Protein AF-A0A2I2ZE62-F1 (afdb_monomer_lite)

Radius of gyration: 25.94 Å; chains: 1; bounding box: 71×38×70 Å

Organism: Gorilla gorilla gorilla (NCBI:txid9595)

InterPro domains:
  IPR007051 CHORD domain [PF04968] (8-63)
  IPR007051 CHORD domain [PS51401] (4-63)
  IPR039790 Cysteine and histidine-rich domain-containing protein 1 [PTHR46983] (5-116)

pLDDT: mean 72.53, std 16.69, range [37.69, 96.06]

Foldseek 3Di:
DAAFQAAPFRDDDDPVPFDQQPTFHQPFDWDADPCWIEGPRDDDTDNDPVVRSVPGGDHGGGGDRDHPDDDDPPPDPPDDDDDDDDDDDPPPPPPDDDPDDDDDPDPDPPDPVVVVVVVVVVVVVVVVVVVVVVVVVVVVVVVVD

Sequence (145 aa):
GLAGYSWGCGQRFDHETNSDDACTYHPGVPVFHDALKGWSCYKRRTTDFSDFLSIVRCTKGRHNSEKPPERVKPEVKTTEKKEISELKPKFQEHIIQAPKPVEAIKRINLDPYLISYIKINSKCIKELNVRAKIIKLLEENRKIS

Secondary structure (DSSP, 8-state):
-EEP-STTT--EE-GGG--TTSEEE--S-EEEETTEEEETT-S-EES-HHHHHHPPP-EEEPPP-SPPPP-PPP----------------------PPPP--S--------HHHHHHHHHHHHHHHHHHHHHHHHHHHHHHHT--

Structure (mmCIF, N/CA/C/O backbone):
data_AF-A0A2I2ZE62-F1
#
_entry.id   AF-A0A2I2ZE62-F1
#
loop_
_atom_site.group_PDB
_atom_site.id
_atom_site.type_symbol
_atom_site.label_atom_id
_atom_site.label_alt_id
_atom_site.label_comp_id
_atom_site.label_asym_id
_atom_site.label_entity_id
_atom_site.label_seq_id
_atom_site.pdbx_PDB_ins_code
_atom_site.Cartn_x
_atom_site.Cartn_y
_atom_site.Cartn_z
_atom_site.occupancy
_atom_site.B_iso_or_equiv
_atom_site.auth_seq_id
_atom_site.auth_comp_id
_atom_site.auth_asym_id
_atom_site.auth_atom_id
_atom_site.pdbx_PDB_model_num
ATOM 1 N N . GLY A 1 1 ? 21.885 0.175 -11.591 1.00 57.06 1 GLY A N 1
ATOM 2 C CA . GLY A 1 1 ? 20.736 0.056 -10.678 1.00 57.06 1 GLY A CA 1
ATOM 3 C C . GLY A 1 1 ? 20.343 1.381 -10.046 1.00 57.06 1 GLY A C 1
ATOM 4 O O . GLY A 1 1 ? 21.004 1.830 -9.114 1.00 57.06 1 GLY A O 1
ATOM 5 N N . LEU A 1 2 ? 19.261 1.987 -10.536 1.00 58.88 2 LEU A N 1
ATOM 6 C CA . LEU A 1 2 ? 18.563 3.138 -9.948 1.00 58.88 2 LEU A CA 1
ATOM 7 C C . LEU A 1 2 ? 17.607 2.662 -8.849 1.00 58.88 2 LEU A C 1
ATOM 9 O O . LEU A 1 2 ? 17.071 1.563 -8.942 1.00 58.88 2 LEU A O 1
ATOM 13 N N . ALA A 1 3 ? 17.380 3.464 -7.807 1.00 65.19 3 ALA A N 1
ATOM 14 C CA . ALA A 1 3 ? 16.390 3.141 -6.779 1.00 65.19 3 ALA A CA 1
ATOM 15 C C . ALA A 1 3 ? 14.973 3.492 -7.265 1.00 65.19 3 ALA A C 1
ATOM 17 O O . ALA A 1 3 ? 14.743 4.608 -7.725 1.00 65.19 3 ALA A O 1
ATOM 18 N N . GLY A 1 4 ? 14.027 2.556 -7.156 1.00 71.38 4 GLY A N 1
ATOM 19 C CA . GLY A 1 4 ? 12.617 2.798 -7.459 1.00 71.38 4 GLY A CA 1
ATOM 20 C C . GLY A 1 4 ? 11.895 3.522 -6.322 1.00 71.38 4 GLY A C 1
ATOM 21 O O . GLY A 1 4 ? 11.883 3.038 -5.190 1.00 71.38 4 GLY A O 1
ATOM 22 N N . TYR A 1 5 ? 11.241 4.643 -6.625 1.00 66.25 5 TYR A N 1
ATOM 23 C CA . TYR A 1 5 ? 10.515 5.463 -5.642 1.00 66.25 5 TYR A CA 1
ATOM 24 C C . TYR A 1 5 ? 8.999 5.220 -5.612 1.00 66.25 5 TYR A C 1
ATOM 26 O O . TYR A 1 5 ? 8.263 5.899 -4.892 1.00 66.25 5 TYR A O 1
ATOM 34 N N . SER A 1 6 ? 8.509 4.245 -6.377 1.00 77.19 6 SER A N 1
ATOM 35 C CA . SER A 1 6 ? 7.114 3.819 -6.317 1.00 77.19 6 SER A CA 1
ATOM 36 C C . SER A 1 6 ? 6.799 3.190 -4.951 1.00 77.19 6 SER A C 1
ATOM 38 O O . SER A 1 6 ? 7.542 2.342 -4.444 1.00 77.19 6 SER A O 1
ATOM 40 N N . TRP A 1 7 ? 5.697 3.624 -4.324 1.00 76.06 7 TRP A N 1
ATOM 41 C CA . TRP A 1 7 ? 5.349 3.215 -2.960 1.00 76.06 7 TRP A CA 1
ATOM 42 C C . TRP A 1 7 ? 5.254 1.694 -2.834 1.00 76.06 7 TRP A C 1
ATOM 44 O O . TRP A 1 7 ? 4.465 1.027 -3.506 1.00 76.06 7 TRP A O 1
ATOM 54 N N . GLY A 1 8 ? 6.088 1.156 -1.945 1.00 71.25 8 GLY A N 1
ATOM 55 C CA . GLY A 1 8 ? 6.190 -0.268 -1.665 1.00 71.25 8 GLY A CA 1
ATOM 56 C C . GLY A 1 8 ? 7.172 -1.035 -2.553 1.00 71.25 8 GLY A C 1
ATOM 57 O O . GLY A 1 8 ? 7.519 -2.144 -2.162 1.00 71.25 8 GLY A O 1
ATOM 58 N N . CYS A 1 9 ? 7.638 -0.516 -3.692 1.00 79.75 9 CYS A N 1
ATOM 59 C CA . CYS A 1 9 ? 8.555 -1.250 -4.575 1.00 79.75 9 CYS A CA 1
ATOM 60 C C . CYS A 1 9 ? 9.973 -1.249 -3.984 1.00 79.75 9 CYS A C 1
ATOM 62 O O . CYS A 1 9 ? 10.477 -2.308 -3.619 1.00 79.75 9 CYS A O 1
ATOM 64 N N . GLY A 1 10 ? 10.597 -0.069 -3.831 1.00 71.12 10 GLY A N 1
ATOM 65 C CA . GLY A 1 10 ? 11.910 0.122 -3.183 1.00 71.12 10 GLY A CA 1
ATOM 66 C C . GLY A 1 10 ? 13.087 -0.651 -3.801 1.00 71.12 10 GLY A C 1
ATOM 67 O O . GLY A 1 10 ? 14.215 -0.534 -3.327 1.00 71.12 10 GLY A O 1
ATOM 68 N N . GLN A 1 11 ? 12.833 -1.450 -4.839 1.00 80.19 11 GLN A N 1
ATOM 69 C CA . GLN A 1 11 ? 13.817 -2.266 -5.533 1.00 80.19 11 GLN A CA 1
ATOM 70 C C . GLN A 1 11 ? 14.720 -1.391 -6.397 1.00 80.19 11 GLN A C 1
ATOM 72 O O . GLN A 1 11 ? 14.299 -0.353 -6.919 1.00 80.19 11 GLN A O 1
ATOM 77 N N . ARG A 1 12 ? 15.967 -1.839 -6.562 1.00 82.44 12 ARG A N 1
ATOM 78 C CA . ARG A 1 12 ? 16.850 -1.292 -7.587 1.00 82.44 12 ARG A CA 1
ATOM 79 C C . ARG A 1 12 ? 16.495 -1.910 -8.933 1.00 82.44 12 ARG A C 1
ATOM 81 O O . ARG A 1 12 ? 16.205 -3.098 -8.991 1.00 82.44 12 ARG A O 1
ATOM 88 N N . PHE A 1 13 ? 16.547 -1.113 -9.988 1.00 83.06 13 PHE A N 1
ATOM 89 C CA . PHE A 1 13 ? 16.250 -1.552 -11.348 1.00 83.06 13 PHE A CA 1
ATOM 90 C C . PHE A 1 13 ? 17.208 -0.894 -12.340 1.00 83.06 13 PHE A C 1
ATOM 92 O O . PHE A 1 13 ? 17.812 0.140 -12.034 1.00 83.06 13 PHE A O 1
ATOM 99 N N . ASP A 1 14 ? 17.354 -1.482 -13.521 1.00 83.94 14 ASP A N 1
ATOM 100 C CA . ASP A 1 14 ? 18.097 -0.881 -14.625 1.00 83.94 14 ASP A CA 1
ATOM 101 C C . ASP A 1 14 ? 17.113 -0.320 -15.653 1.00 83.94 14 ASP A C 1
ATOM 103 O O . ASP A 1 14 ? 16.047 -0.887 -15.887 1.00 83.94 14 ASP A O 1
ATOM 107 N N . HIS A 1 15 ? 17.437 0.833 -16.239 1.00 79.75 15 HIS A N 1
ATOM 108 C CA . HIS A 1 15 ? 16.517 1.532 -17.140 1.00 79.75 15 HIS A CA 1
ATOM 109 C C . HIS A 1 15 ? 16.210 0.708 -18.402 1.00 79.75 15 HIS A C 1
ATOM 111 O O . HIS A 1 15 ? 15.089 0.733 -18.899 1.00 79.75 15 HIS A O 1
ATOM 117 N N . GLU A 1 16 ? 17.190 -0.058 -18.883 1.00 82.75 16 GLU A N 1
ATOM 118 C CA . GLU A 1 16 ? 17.079 -0.865 -20.103 1.00 82.75 16 GLU A CA 1
ATOM 119 C C . GLU A 1 16 ? 16.218 -2.123 -19.927 1.00 82.75 16 GLU A C 1
ATOM 121 O O . GLU A 1 16 ? 15.675 -2.634 -20.901 1.00 82.75 16 GLU A O 1
ATOM 126 N N . THR A 1 17 ? 16.042 -2.603 -18.693 1.00 84.25 17 THR A N 1
ATOM 127 C CA . THR A 1 17 ? 15.257 -3.811 -18.378 1.00 84.25 17 THR A CA 1
ATOM 128 C C . THR A 1 17 ? 13.900 -3.494 -17.740 1.00 84.25 17 THR A C 1
ATOM 130 O O . THR A 1 17 ? 13.187 -4.396 -17.302 1.00 84.25 17 THR A O 1
ATOM 133 N N . ASN A 1 18 ? 13.517 -2.214 -17.690 1.00 87.44 18 ASN A N 1
ATOM 134 C CA . ASN A 1 18 ? 12.305 -1.735 -17.030 1.00 87.44 18 ASN A CA 1
ATOM 135 C C . ASN A 1 18 ? 11.059 -1.881 -17.924 1.00 87.44 18 ASN A C 1
ATOM 137 O O . ASN A 1 18 ? 10.648 -0.935 -18.602 1.00 87.44 18 ASN A O 1
ATOM 141 N N . SER A 1 19 ? 10.462 -3.072 -17.926 1.00 88.50 19 SER A N 1
ATOM 142 C CA . SER A 1 19 ? 9.200 -3.370 -18.615 1.00 88.50 19 SER A CA 1
ATOM 143 C C . SER A 1 19 ? 7.966 -2.866 -17.848 1.00 88.50 19 SER A C 1
ATOM 145 O O . SER A 1 19 ? 8.028 -2.531 -16.664 1.00 88.50 19 SER A O 1
ATOM 147 N N . ASP A 1 20 ? 6.809 -2.833 -18.518 1.00 87.69 20 ASP A N 1
ATOM 148 C CA . ASP A 1 20 ? 5.527 -2.373 -17.951 1.00 87.69 20 ASP A CA 1
ATOM 149 C C . ASP A 1 20 ? 4.961 -3.261 -16.825 1.00 87.69 20 ASP A C 1
ATOM 151 O O . ASP A 1 20 ? 3.964 -2.922 -16.192 1.00 87.69 20 ASP A O 1
ATOM 155 N N . ASP A 1 21 ? 5.608 -4.380 -16.525 1.00 89.12 21 ASP A N 1
ATOM 156 C CA . ASP A 1 21 ? 5.271 -5.309 -15.450 1.00 89.12 21 ASP A CA 1
ATOM 157 C C . ASP A 1 21 ? 6.413 -5.519 -14.438 1.00 89.12 21 ASP A C 1
ATOM 159 O O . ASP A 1 21 ? 6.247 -6.286 -13.487 1.00 89.12 21 ASP A O 1
ATOM 163 N N . ALA A 1 22 ? 7.536 -4.804 -14.593 1.00 89.25 22 ALA A N 1
ATOM 164 C CA . ALA A 1 22 ? 8.747 -4.976 -13.787 1.00 89.25 22 ALA A CA 1
ATOM 165 C C . ALA A 1 22 ? 8.567 -4.593 -12.306 1.00 89.25 22 ALA A C 1
ATOM 167 O O . ALA A 1 22 ? 9.183 -5.190 -11.423 1.00 89.25 22 ALA A O 1
ATOM 168 N N . CYS A 1 23 ? 7.696 -3.628 -12.002 1.00 90.19 23 CYS A N 1
ATOM 169 C CA . CYS A 1 23 ? 7.411 -3.195 -10.639 1.00 90.19 23 CYS A CA 1
ATOM 170 C C . CYS A 1 23 ? 5.946 -3.421 -10.286 1.00 90.19 23 CYS A C 1
ATOM 172 O O . CYS A 1 23 ? 5.042 -3.127 -11.062 1.00 90.19 23 CYS A O 1
ATOM 174 N N . THR A 1 24 ? 5.696 -3.861 -9.053 1.00 91.12 24 THR A N 1
ATOM 175 C CA . THR A 1 24 ? 4.364 -3.776 -8.443 1.00 91.12 24 THR A CA 1
ATOM 176 C C . THR A 1 24 ? 4.407 -2.738 -7.328 1.00 91.12 24 THR A C 1
ATOM 178 O O . THR A 1 24 ? 5.338 -2.758 -6.526 1.00 91.12 24 THR A O 1
ATOM 181 N N . TYR A 1 25 ? 3.435 -1.830 -7.261 1.00 91.31 25 TYR A N 1
ATOM 182 C CA . TYR A 1 25 ? 3.395 -0.725 -6.296 1.00 91.31 25 TYR A CA 1
ATOM 183 C C . TYR A 1 25 ? 1.965 -0.252 -5.996 1.00 91.31 25 TYR A C 1
ATOM 185 O O . TYR A 1 25 ? 0.995 -0.719 -6.595 1.00 91.31 25 TYR A O 1
ATOM 193 N N . HIS A 1 26 ? 1.836 0.660 -5.031 1.00 91.81 26 HIS A N 1
ATOM 194 C CA . HIS A 1 26 ? 0.605 1.412 -4.775 1.00 91.81 26 HIS A CA 1
ATOM 195 C C . HIS A 1 26 ? 0.709 2.801 -5.429 1.00 91.81 26 HIS A C 1
ATOM 197 O O . HIS A 1 26 ? 1.554 3.589 -5.007 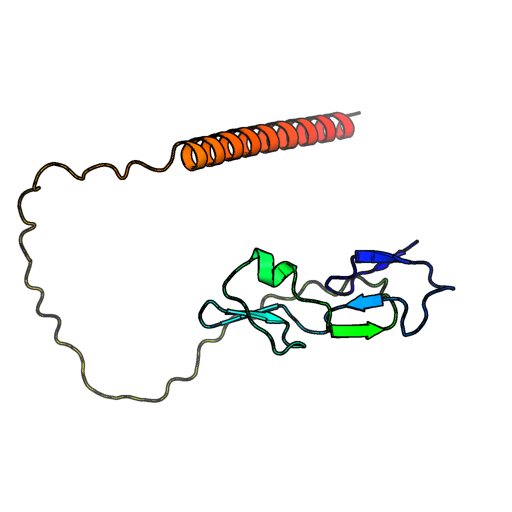1.00 91.81 26 HIS A O 1
ATOM 203 N N . PRO A 1 27 ? -0.100 3.142 -6.452 1.00 91.00 27 PRO A N 1
ATOM 204 C CA . PRO A 1 27 ? -0.078 4.478 -7.063 1.00 91.00 27 PRO A CA 1
ATOM 205 C C . PRO A 1 27 ? -0.751 5.543 -6.183 1.00 91.00 27 PRO A C 1
ATOM 207 O O . PRO A 1 27 ? -0.574 6.739 -6.399 1.00 91.00 27 PRO A O 1
ATOM 210 N N . GLY A 1 28 ? -1.547 5.112 -5.203 1.00 89.69 28 GLY A N 1
ATOM 211 C CA . GLY A 1 28 ? -2.273 5.979 -4.288 1.00 89.69 28 GLY A CA 1
ATOM 212 C C . GLY A 1 28 ? -1.446 6.466 -3.101 1.00 89.69 28 GLY A C 1
ATOM 213 O O . GLY A 1 28 ? -0.271 6.148 -2.923 1.00 89.69 28 GLY A O 1
ATOM 214 N N . VAL A 1 29 ? -2.105 7.232 -2.237 1.00 90.44 29 VAL A N 1
ATOM 215 C CA . VAL A 1 29 ? -1.524 7.753 -0.997 1.00 90.44 29 VAL A CA 1
ATOM 216 C C . VAL A 1 29 ? -2.012 6.937 0.206 1.00 90.44 29 VAL A C 1
ATOM 218 O O . VAL A 1 29 ? -3.106 6.368 0.139 1.00 90.44 29 VAL A O 1
ATOM 221 N N . PRO A 1 30 ? -1.243 6.870 1.307 1.00 92.19 30 PRO A N 1
ATOM 222 C CA . PRO A 1 30 ? -1.757 6.383 2.583 1.00 92.19 30 PRO A CA 1
ATOM 223 C C . PRO A 1 30 ? -2.962 7.213 3.044 1.00 92.19 30 PRO A C 1
ATOM 225 O O . PRO A 1 30 ? -2.928 8.441 2.972 1.00 92.19 30 PRO A O 1
ATOM 228 N N . VAL A 1 31 ? -4.008 6.549 3.529 1.00 92.38 31 VAL A N 1
ATOM 229 C CA . VAL A 1 31 ? -5.247 7.154 4.035 1.00 92.38 31 VAL A CA 1
ATOM 230 C C . VAL A 1 31 ? -5.525 6.616 5.438 1.00 92.38 31 VAL A C 1
ATOM 232 O O . VAL A 1 31 ? -5.431 5.407 5.667 1.00 92.38 31 VAL A O 1
ATOM 235 N N . PHE A 1 32 ? -5.888 7.516 6.356 1.00 94.75 32 PHE A N 1
ATOM 236 C CA . PHE A 1 32 ? -6.157 7.221 7.764 1.00 94.75 32 PHE A CA 1
ATOM 237 C C . PHE A 1 32 ? -7.471 7.892 8.200 1.00 94.75 32 PHE A C 1
ATOM 239 O O . PHE A 1 32 ? -7.507 9.111 8.342 1.00 94.75 32 PHE A O 1
ATOM 246 N N . HIS A 1 33 ? -8.534 7.111 8.412 1.00 93.88 33 HIS A N 1
ATOM 247 C CA . HIS A 1 33 ? -9.841 7.582 8.906 1.00 93.88 33 HIS A CA 1
ATOM 248 C C . HIS A 1 33 ? -10.465 6.521 9.817 1.00 93.88 33 HIS A C 1
ATOM 250 O O . HIS A 1 33 ? -10.292 5.337 9.555 1.00 93.88 33 HIS A O 1
ATOM 256 N N . ASP A 1 34 ? -11.161 6.923 10.884 1.00 93.00 34 ASP A N 1
ATOM 257 C CA . ASP A 1 34 ? -11.918 6.018 11.773 1.00 93.00 34 ASP A CA 1
ATOM 258 C C . ASP A 1 34 ? -11.108 4.812 12.289 1.00 93.00 34 ASP A C 1
ATOM 260 O O . ASP A 1 34 ? -11.558 3.669 12.271 1.00 93.00 34 ASP A O 1
ATOM 264 N N . ALA A 1 35 ? -9.857 5.061 12.698 1.00 92.88 35 ALA A N 1
ATOM 265 C CA . ALA A 1 35 ? -8.853 4.057 13.089 1.00 92.88 35 ALA A CA 1
ATOM 266 C C . ALA A 1 35 ? -8.426 3.059 11.987 1.00 92.88 35 ALA A C 1
ATOM 268 O O . ALA A 1 35 ? -7.498 2.269 12.199 1.00 92.88 35 ALA A O 1
ATOM 269 N N . LEU A 1 36 ? -9.020 3.144 10.798 1.00 94.81 36 LEU A N 1
ATOM 270 C CA . LEU A 1 36 ? -8.679 2.368 9.618 1.00 94.81 36 LEU A CA 1
ATOM 271 C C . LEU A 1 36 ? -7.538 3.017 8.829 1.00 94.81 36 LEU A C 1
ATOM 273 O O . LEU A 1 36 ? -7.464 4.231 8.639 1.00 94.81 36 LEU A O 1
ATOM 277 N N . LYS A 1 37 ? -6.649 2.162 8.334 1.00 94.38 37 LYS A N 1
ATOM 278 C CA . LYS A 1 37 ? -5.441 2.479 7.578 1.00 94.38 37 LYS A CA 1
ATOM 279 C C . LYS A 1 37 ? -5.517 1.774 6.230 1.00 94.38 37 LYS A C 1
ATOM 281 O O . LYS A 1 37 ? -5.965 0.627 6.143 1.00 94.38 37 LYS A O 1
ATOM 286 N N . GLY A 1 38 ? -5.087 2.434 5.164 1.00 95.31 38 GLY A N 1
ATOM 287 C CA . GLY A 1 38 ? -5.055 1.824 3.838 1.00 95.31 38 GLY A CA 1
ATOM 288 C C . GLY A 1 38 ? -4.458 2.724 2.772 1.00 95.31 38 GLY A C 1
ATOM 289 O O . GLY A 1 38 ? -3.935 3.794 3.063 1.00 95.31 38 GLY A O 1
ATOM 290 N N . TRP A 1 39 ? -4.548 2.276 1.525 1.00 94.62 39 TRP A N 1
ATOM 291 C CA . TRP A 1 39 ? -4.100 3.023 0.353 1.00 94.62 39 TRP A CA 1
ATOM 292 C C . TRP A 1 39 ? -5.307 3.517 -0.441 1.00 94.62 39 TRP A C 1
ATOM 294 O O . TRP A 1 39 ? -6.270 2.767 -0.615 1.00 94.62 39 TRP A O 1
ATOM 304 N N . SER A 1 40 ? -5.267 4.747 -0.960 1.00 94.00 40 SER A N 1
ATOM 305 C CA . SER A 1 40 ? -6.371 5.295 -1.768 1.00 94.00 40 SER A CA 1
ATOM 306 C C . SER A 1 40 ? -6.637 4.494 -3.052 1.00 94.00 40 SER A C 1
ATOM 308 O O . SER A 1 40 ? -7.762 4.462 -3.537 1.00 94.00 40 SER A O 1
ATOM 310 N N . CYS A 1 41 ? -5.628 3.786 -3.563 1.00 93.50 41 CYS A N 1
ATOM 311 C CA . CYS A 1 41 ? -5.703 2.912 -4.737 1.00 93.50 41 CYS A CA 1
ATOM 312 C C . CYS A 1 41 ? -6.157 1.475 -4.433 1.00 93.50 41 CYS A C 1
ATOM 314 O O . CYS A 1 41 ? -6.199 0.637 -5.332 1.00 93.50 41 CYS A O 1
ATOM 316 N N . TYR A 1 42 ? -6.452 1.151 -3.173 1.00 91.88 42 TYR A N 1
ATOM 317 C CA . TYR A 1 42 ? -6.844 -0.191 -2.757 1.00 91.88 42 TYR A CA 1
ATOM 318 C C . TYR A 1 42 ? -8.102 -0.137 -1.900 1.00 91.88 42 TYR A C 1
ATOM 320 O O . TYR A 1 42 ? -8.323 0.836 -1.188 1.00 91.88 42 TYR A O 1
ATOM 328 N N . LYS A 1 43 ? -8.951 -1.168 -1.953 1.00 90.31 43 LYS A N 1
ATOM 329 C CA . LYS A 1 43 ? -10.224 -1.167 -1.209 1.00 90.31 43 LYS A CA 1
ATOM 330 C C . LYS A 1 43 ? -10.078 -1.640 0.235 1.00 90.31 43 LYS A C 1
ATOM 332 O O . LYS A 1 43 ? -10.775 -1.127 1.103 1.00 90.31 43 LYS A O 1
ATOM 337 N N . ARG A 1 44 ? -9.190 -2.605 0.513 1.00 91.94 44 ARG A N 1
ATOM 338 C CA . ARG A 1 44 ? -9.051 -3.139 1.877 1.00 91.94 44 ARG A CA 1
ATOM 339 C C . ARG A 1 44 ? -8.470 -2.086 2.818 1.00 91.94 44 ARG A C 1
ATOM 341 O O . ARG A 1 44 ? -7.659 -1.240 2.425 1.00 91.94 44 ARG A O 1
ATOM 348 N N . ARG A 1 45 ? -8.915 -2.164 4.064 1.00 94.88 45 ARG A N 1
ATOM 349 C CA . ARG A 1 45 ? -8.521 -1.312 5.180 1.00 94.88 45 ARG A CA 1
ATOM 350 C C . ARG A 1 45 ? -8.196 -2.206 6.369 1.00 94.88 45 ARG A C 1
ATOM 352 O O . ARG A 1 45 ? -8.736 -3.305 6.463 1.00 94.88 45 ARG A O 1
ATOM 359 N N . THR A 1 46 ? -7.332 -1.737 7.253 1.00 94.94 46 THR A N 1
ATOM 360 C CA . THR A 1 46 ? -6.958 -2.457 8.473 1.00 94.94 46 THR A CA 1
ATOM 361 C C . THR A 1 46 ? -6.811 -1.490 9.634 1.00 94.94 46 THR A C 1
ATOM 363 O O . THR A 1 46 ? -6.455 -0.328 9.446 1.00 94.94 46 THR A O 1
ATOM 366 N N . THR A 1 47 ? -7.110 -1.950 10.840 1.00 96.06 47 THR A N 1
ATOM 367 C CA . THR A 1 47 ? -6.856 -1.204 12.071 1.00 96.06 47 THR A CA 1
ATOM 368 C C . THR A 1 47 ? -5.424 -1.397 12.573 1.00 96.06 47 THR A C 1
ATOM 370 O O . THR A 1 47 ? -4.926 -0.536 13.301 1.00 96.06 47 THR A O 1
ATOM 373 N N . ASP A 1 48 ? -4.721 -2.449 12.147 1.00 95.88 48 ASP A N 1
ATOM 374 C CA . ASP A 1 48 ? -3.347 -2.737 12.557 1.00 95.88 48 ASP A CA 1
ATOM 375 C C . ASP A 1 48 ? -2.311 -2.056 11.643 1.00 95.88 48 ASP A C 1
ATOM 377 O O . ASP A 1 48 ? -2.489 -1.921 10.431 1.00 95.88 48 ASP A O 1
ATOM 381 N N . PHE A 1 49 ? -1.220 -1.560 12.230 1.00 92.75 49 PHE A N 1
ATOM 382 C CA . PHE A 1 49 ? -0.185 -0.857 11.467 1.00 92.75 49 PHE A CA 1
ATOM 383 C C . PHE A 1 49 ? 0.730 -1.812 10.691 1.00 92.75 49 PHE A C 1
ATOM 385 O O . PHE A 1 49 ? 1.141 -1.486 9.578 1.00 92.75 49 PHE A O 1
ATOM 392 N N . SER A 1 50 ? 1.021 -2.990 11.242 1.00 94.19 50 SER A N 1
ATOM 393 C CA . SER A 1 50 ? 1.826 -4.017 10.572 1.00 94.19 50 SER A CA 1
ATOM 394 C C . SER A 1 50 ? 1.081 -4.557 9.356 1.00 94.19 50 SER A C 1
ATOM 396 O O . SER A 1 50 ? 1.652 -4.646 8.269 1.00 94.19 50 SER A O 1
ATOM 398 N N . ASP A 1 51 ? -0.219 -4.804 9.508 1.00 93.75 51 ASP A N 1
ATOM 399 C CA . ASP A 1 51 ? -1.096 -5.189 8.405 1.00 93.75 51 ASP A CA 1
ATOM 400 C C . ASP A 1 51 ? -1.166 -4.107 7.327 1.00 93.75 51 ASP A C 1
ATOM 402 O O . ASP A 1 51 ? -1.198 -4.410 6.138 1.00 93.75 51 ASP A O 1
ATOM 406 N N . PHE A 1 52 ? -1.168 -2.827 7.714 1.00 93.38 52 PHE A N 1
ATOM 407 C CA . PHE A 1 52 ? -1.183 -1.725 6.752 1.00 93.38 52 PHE A CA 1
ATOM 408 C C . PHE A 1 52 ? 0.076 -1.727 5.874 1.00 93.38 52 PHE A C 1
ATOM 410 O O . PHE A 1 52 ? -0.016 -1.553 4.654 1.00 93.38 52 PHE A O 1
ATOM 417 N N . LEU A 1 53 ? 1.242 -1.957 6.484 1.00 90.19 53 LEU A N 1
ATOM 418 C CA . LEU A 1 53 ? 2.516 -2.067 5.773 1.00 90.19 53 LEU A CA 1
ATOM 419 C C . LEU A 1 53 ? 2.591 -3.321 4.890 1.00 90.19 53 LEU A C 1
ATOM 421 O O . LEU A 1 53 ? 3.303 -3.307 3.885 1.00 90.19 53 LEU A O 1
ATOM 425 N N . SER A 1 54 ? 1.851 -4.380 5.235 1.00 91.75 54 SER A N 1
ATOM 426 C CA . SER A 1 54 ? 1.809 -5.635 4.479 1.00 91.75 54 SER A CA 1
ATOM 427 C C . SER A 1 54 ? 0.724 -5.681 3.392 1.00 91.75 54 SER A C 1
ATOM 429 O O . SER A 1 54 ? 0.664 -6.657 2.640 1.00 91.75 54 SER A O 1
ATOM 431 N N . ILE A 1 55 ? -0.097 -4.627 3.235 1.00 90.62 55 ILE A N 1
ATOM 432 C CA . ILE A 1 55 ? -1.108 -4.553 2.167 1.00 90.62 55 ILE A CA 1
ATOM 433 C C . ILE A 1 55 ? -0.447 -4.761 0.801 1.00 90.62 55 ILE A C 1
ATOM 435 O O . ILE A 1 55 ? 0.360 -3.947 0.339 1.00 90.62 55 ILE A O 1
ATOM 439 N N . VAL A 1 56 ? -0.880 -5.825 0.120 1.00 91.62 56 VAL A N 1
ATOM 440 C CA . VAL A 1 56 ? -0.389 -6.207 -1.205 1.00 91.62 56 VAL A CA 1
ATOM 441 C C . VAL A 1 56 ? -0.555 -5.055 -2.188 1.00 91.62 56 VAL A C 1
ATOM 443 O O . VAL A 1 56 ? -1.619 -4.449 -2.303 1.00 91.62 56 VAL A O 1
ATOM 446 N N . ARG A 1 57 ? 0.528 -4.776 -2.906 1.00 91.50 57 ARG A N 1
ATOM 447 C CA . ARG A 1 57 ? 0.618 -3.754 -3.949 1.00 91.50 57 ARG A CA 1
ATOM 448 C C . ARG A 1 57 ? -0.375 -4.057 -5.069 1.00 91.50 57 ARG A C 1
ATOM 450 O O . ARG A 1 57 ? -0.500 -5.210 -5.473 1.00 91.50 57 ARG A O 1
ATOM 457 N N . CYS A 1 58 ? -1.087 -3.043 -5.552 1.00 92.19 58 CYS A N 1
ATOM 458 C CA . CYS A 1 58 ? -2.250 -3.259 -6.416 1.00 92.19 58 CYS A CA 1
ATOM 459 C C . CYS A 1 58 ? -2.042 -2.921 -7.897 1.00 92.19 58 CYS A C 1
ATOM 461 O O . CYS A 1 58 ? -2.936 -3.183 -8.697 1.00 92.19 58 CYS A O 1
ATOM 463 N N . THR A 1 59 ? -0.907 -2.339 -8.287 1.00 91.31 59 THR A N 1
ATOM 464 C CA . THR A 1 59 ? -0.653 -1.908 -9.671 1.00 91.31 59 THR A CA 1
ATOM 465 C C . THR A 1 59 ? 0.686 -2.430 -10.157 1.00 91.31 59 THR A C 1
ATOM 467 O O . THR A 1 59 ? 1.660 -2.373 -9.411 1.00 91.31 59 THR A O 1
ATOM 470 N N . LYS A 1 60 ? 0.724 -2.926 -11.397 1.00 92.44 60 LYS A N 1
ATOM 471 C CA . LYS A 1 60 ? 1.956 -3.249 -12.122 1.00 92.44 60 LYS A CA 1
ATOM 472 C C . LYS A 1 60 ? 2.309 -2.102 -13.063 1.00 92.44 60 LYS A C 1
ATOM 474 O O . LYS A 1 60 ? 1.406 -1.463 -13.597 1.00 92.44 60 LYS A O 1
ATOM 479 N N . GLY A 1 61 ? 3.593 -1.828 -13.213 1.00 90.81 61 GLY A N 1
ATOM 480 C CA . GLY A 1 61 ? 4.093 -0.755 -14.056 1.00 90.81 61 GLY A CA 1
ATOM 481 C C . GLY A 1 61 ? 5.613 -0.749 -14.096 1.00 90.81 61 GLY A C 1
ATOM 482 O O . GLY A 1 61 ? 6.279 -1.583 -13.479 1.00 90.81 61 GLY A O 1
ATOM 483 N N . ARG A 1 62 ? 6.159 0.265 -14.760 1.00 90.50 62 ARG A N 1
ATOM 484 C CA . ARG A 1 62 ? 7.592 0.552 -14.738 1.00 90.50 62 ARG A CA 1
ATOM 485 C C . ARG A 1 62 ? 8.025 1.084 -13.378 1.00 90.50 62 ARG A C 1
ATOM 487 O O . ARG A 1 62 ? 7.285 1.796 -12.694 1.00 90.50 62 ARG A O 1
ATOM 494 N N . HIS A 1 63 ? 9.256 0.787 -12.992 1.00 87.19 63 HIS A N 1
ATOM 495 C CA . HIS A 1 63 ? 9.889 1.484 -11.885 1.00 87.19 63 HIS A CA 1
ATOM 496 C C . HIS A 1 63 ? 10.083 2.965 -12.229 1.00 87.19 63 HIS A C 1
ATOM 498 O O . HIS A 1 63 ? 10.484 3.304 -13.343 1.00 87.19 63 HIS A O 1
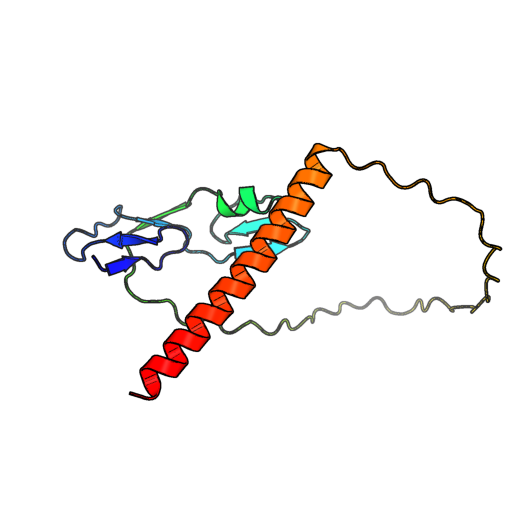ATOM 504 N N . ASN A 1 64 ? 9.844 3.837 -11.250 1.00 82.50 64 ASN A N 1
ATOM 505 C CA . ASN A 1 64 ? 10.141 5.261 -11.358 1.00 82.50 64 ASN A CA 1
ATOM 506 C C . ASN A 1 64 ? 11.450 5.585 -10.622 1.00 82.50 64 ASN A C 1
ATOM 508 O O . ASN A 1 64 ? 11.554 5.311 -9.424 1.00 82.50 64 ASN A O 1
ATOM 512 N N . SER A 1 65 ? 12.425 6.167 -11.323 1.00 74.75 65 SER A N 1
ATOM 513 C CA . SER A 1 65 ? 13.716 6.615 -10.773 1.00 74.75 65 SER A CA 1
ATOM 514 C C . SER A 1 65 ? 13.693 8.043 -10.238 1.00 74.75 65 SER A C 1
ATOM 516 O O . SER A 1 65 ? 14.667 8.476 -9.626 1.00 74.75 65 SER A O 1
ATOM 518 N N . GLU A 1 66 ? 12.615 8.788 -10.460 1.00 76.38 66 GLU A N 1
ATOM 519 C CA . GLU A 1 66 ? 12.481 10.139 -9.934 1.00 76.38 66 GLU A CA 1
ATOM 520 C C . GLU A 1 66 ? 11.930 10.093 -8.514 1.00 76.38 66 GLU A C 1
ATOM 522 O O . GLU A 1 66 ? 10.896 9.475 -8.245 1.00 76.38 66 GLU A O 1
ATOM 527 N N . LYS A 1 67 ? 12.621 10.768 -7.591 1.00 69.94 67 LYS A N 1
ATOM 528 C CA . LYS A 1 67 ? 12.116 10.969 -6.236 1.00 69.94 67 LYS A CA 1
ATOM 529 C C . LYS A 1 67 ? 10.858 11.840 -6.337 1.00 69.94 67 LYS A C 1
ATOM 531 O O . LYS A 1 67 ? 10.970 12.963 -6.830 1.00 69.94 67 LYS A O 1
ATOM 536 N N . PRO A 1 68 ? 9.684 11.375 -5.867 1.00 66.88 68 PRO A N 1
ATOM 537 C CA . PRO A 1 68 ? 8.497 12.206 -5.839 1.00 66.88 68 PRO A CA 1
ATOM 538 C C . PRO A 1 68 ? 8.803 13.498 -5.078 1.00 66.88 68 PRO A C 1
ATOM 540 O O . PRO A 1 68 ? 9.487 13.428 -4.046 1.00 66.88 68 PRO A O 1
ATOM 543 N N . PRO A 1 69 ? 8.313 14.657 -5.553 1.00 70.56 69 PRO A N 1
ATOM 544 C CA . PRO A 1 69 ? 8.436 15.898 -4.807 1.00 70.56 69 PRO A CA 1
ATOM 545 C C . PRO A 1 69 ? 7.886 15.682 -3.397 1.00 70.56 69 PRO A C 1
ATOM 547 O O . PRO A 1 69 ? 6.896 14.968 -3.196 1.00 70.56 69 PRO A O 1
ATOM 550 N N . GLU A 1 70 ? 8.576 16.244 -2.408 1.00 67.88 70 GLU A N 1
ATOM 551 C CA . GLU A 1 70 ? 8.186 16.101 -1.013 1.00 67.88 70 GLU A CA 1
ATOM 552 C C . GLU A 1 70 ? 6.743 16.595 -0.859 1.00 67.88 70 GLU A C 1
ATOM 554 O O . GLU A 1 70 ? 6.399 17.698 -1.290 1.00 67.88 70 GLU A O 1
ATOM 559 N N . ARG A 1 71 ? 5.858 15.735 -0.340 1.00 61.06 71 ARG A N 1
ATOM 560 C CA . ARG A 1 71 ? 4.437 16.069 -0.228 1.00 61.06 71 ARG A CA 1
ATOM 561 C C . ARG A 1 71 ? 4.300 17.250 0.724 1.00 61.06 71 ARG A C 1
ATOM 563 O O . ARG A 1 71 ? 4.493 17.089 1.927 1.00 61.06 71 ARG A O 1
ATOM 570 N N . VAL A 1 72 ? 3.939 18.414 0.185 1.00 64.94 72 VAL A N 1
ATOM 571 C CA . VAL A 1 72 ? 3.523 19.569 0.982 1.00 64.94 72 VAL A CA 1
ATOM 572 C C . VAL A 1 72 ? 2.357 19.099 1.845 1.00 64.94 72 VAL A C 1
ATOM 574 O O . VAL A 1 72 ? 1.353 18.612 1.323 1.00 64.94 72 VAL A O 1
ATOM 577 N N . LYS A 1 73 ? 2.526 19.144 3.170 1.00 53.47 73 LYS A N 1
ATOM 578 C CA . LYS A 1 73 ? 1.498 18.748 4.135 1.00 53.47 73 LYS A CA 1
ATOM 579 C C . LYS A 1 73 ? 0.220 19.527 3.798 1.00 53.47 73 LYS A C 1
ATOM 581 O O . LYS A 1 73 ? 0.265 20.754 3.869 1.00 53.47 73 LYS A O 1
ATOM 586 N N . PRO A 1 74 ? -0.897 18.875 3.426 1.00 57.47 74 PRO A N 1
ATOM 587 C CA . PRO A 1 74 ? -2.139 19.606 3.269 1.00 57.47 74 PRO A CA 1
ATOM 588 C C . PRO A 1 74 ? -2.504 20.193 4.634 1.00 57.47 74 PRO A C 1
ATOM 590 O O . PRO A 1 74 ? -2.650 19.460 5.617 1.00 57.47 74 PRO A O 1
ATOM 593 N N . GLU A 1 75 ? -2.595 21.520 4.712 1.00 49.81 75 GLU A N 1
ATOM 594 C CA . GLU A 1 75 ? -3.239 22.192 5.834 1.00 49.81 75 GLU A CA 1
ATOM 595 C C . GLU A 1 75 ? -4.693 21.722 5.864 1.00 49.81 75 GLU A C 1
ATOM 597 O O . GLU A 1 75 ? -5.472 21.974 4.943 1.00 49.81 75 GLU A O 1
ATOM 602 N N . VAL A 1 76 ? -5.046 20.970 6.905 1.00 46.84 76 VAL A N 1
ATOM 603 C CA . VAL A 1 76 ? -6.410 20.496 7.124 1.00 46.84 76 VAL A CA 1
ATOM 604 C C . VAL A 1 76 ? -7.283 21.714 7.414 1.00 46.84 76 VAL A C 1
ATOM 606 O O . VAL A 1 76 ? -7.353 22.189 8.545 1.00 46.84 76 VAL A O 1
ATOM 609 N N . LYS A 1 77 ? -7.961 22.234 6.388 1.00 44.12 77 LYS A N 1
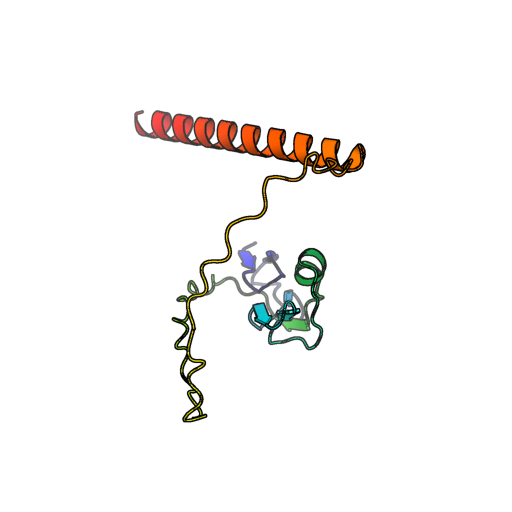ATOM 610 C CA . LYS A 1 77 ? -9.101 23.133 6.567 1.00 44.12 77 LYS A CA 1
ATOM 611 C C . LYS A 1 77 ? -10.305 22.283 6.960 1.00 44.12 77 LYS A C 1
ATOM 613 O O . LYS A 1 77 ? -11.037 21.786 6.113 1.00 44.12 77 LYS A O 1
ATOM 618 N N . THR A 1 78 ? -10.499 22.087 8.260 1.00 44.22 78 THR A N 1
ATOM 619 C CA . THR A 1 78 ? -11.790 21.662 8.814 1.00 44.22 78 THR A CA 1
ATOM 620 C C . THR A 1 78 ? -12.805 22.771 8.566 1.00 44.22 78 THR A C 1
ATOM 622 O O . THR A 1 78 ? -12.868 23.741 9.319 1.00 44.22 78 THR A O 1
ATOM 625 N N . THR A 1 79 ? -13.589 22.676 7.494 1.00 37.69 79 THR A N 1
ATOM 626 C CA . THR A 1 79 ? -14.800 23.490 7.341 1.00 37.69 79 THR A CA 1
ATOM 627 C C . THR A 1 79 ? -15.823 22.772 6.472 1.00 37.69 79 THR A C 1
ATOM 629 O O . THR A 1 79 ? -15.872 22.984 5.272 1.00 37.69 79 THR A O 1
ATOM 632 N N . GLU A 1 80 ? -16.692 21.987 7.104 1.00 42.38 80 GLU A N 1
ATOM 633 C CA . GLU A 1 80 ? -18.116 22.005 6.764 1.00 42.38 80 GLU A CA 1
ATOM 634 C C . GLU A 1 80 ? -18.904 22.069 8.072 1.00 42.38 80 GLU A C 1
ATOM 636 O O . GLU A 1 80 ? -19.072 21.098 8.806 1.00 42.38 80 GLU A O 1
ATOM 641 N N . LYS A 1 81 ? -19.318 23.294 8.390 1.00 44.66 81 LYS A N 1
ATOM 642 C CA . LYS A 1 81 ? -20.283 23.625 9.428 1.00 44.66 81 LYS A CA 1
ATOM 643 C C . LYS A 1 81 ? -21.656 23.504 8.765 1.00 44.66 81 LYS A C 1
ATOM 645 O O . LYS A 1 81 ? -22.006 24.362 7.961 1.00 44.66 81 LYS A O 1
ATOM 650 N N . LYS A 1 82 ? -22.421 22.459 9.081 1.00 38.28 82 LYS A N 1
ATOM 651 C CA . LYS A 1 82 ? -23.878 22.470 8.894 1.00 38.28 82 LYS A CA 1
ATOM 652 C C . LYS A 1 82 ? -24.509 22.723 10.259 1.00 38.28 82 LYS A C 1
ATOM 654 O O . LYS A 1 82 ? -24.188 22.038 11.226 1.00 38.28 82 LYS A O 1
ATOM 659 N N . GLU A 1 83 ? -25.300 23.787 10.330 1.00 45.28 83 GLU A N 1
ATOM 660 C CA . GLU A 1 83 ? -25.973 24.289 11.525 1.00 45.28 83 GLU A CA 1
ATOM 661 C C . GLU A 1 83 ? -26.795 23.212 12.237 1.00 45.28 83 GLU A C 1
ATOM 663 O O . GLU A 1 83 ? -27.700 22.619 11.657 1.00 45.28 83 GLU A O 1
ATOM 668 N N . ILE A 1 84 ? -26.527 23.043 13.531 1.00 41.19 84 ILE A N 1
ATOM 669 C CA . ILE A 1 84 ? -27.570 22.794 14.524 1.00 41.19 84 ILE A CA 1
ATOM 670 C C . ILE A 1 84 ? -27.455 23.963 15.498 1.00 41.19 84 ILE A C 1
ATOM 672 O O . ILE A 1 84 ? -26.535 24.051 16.314 1.00 41.19 84 ILE A O 1
ATOM 676 N N . SER A 1 85 ? -28.334 24.930 15.287 1.00 47.81 85 SER A N 1
ATOM 677 C CA . SER A 1 85 ? -28.614 26.035 16.183 1.00 47.81 85 SER A CA 1
ATOM 678 C C . SER A 1 85 ? -29.155 25.512 17.521 1.00 47.81 85 SER A C 1
ATOM 680 O O . SER A 1 85 ? -29.892 24.535 17.582 1.00 47.81 85 SER A O 1
ATOM 682 N N . GLU A 1 86 ? -28.769 26.206 18.592 1.00 49.59 86 GLU A N 1
ATOM 683 C CA . GLU A 1 86 ? -29.537 26.328 19.837 1.00 49.59 86 GLU A CA 1
ATOM 684 C C . GLU A 1 86 ? -29.847 25.064 20.652 1.00 49.59 86 GLU A C 1
ATOM 686 O O . GLU A 1 86 ? -31.002 24.755 20.888 1.00 49.59 86 GLU A O 1
ATOM 691 N N . LEU A 1 87 ? -28.835 24.454 21.274 1.00 48.16 87 LEU A N 1
ATOM 692 C CA . LEU A 1 87 ? -28.959 23.986 22.665 1.00 48.16 87 LEU A CA 1
ATOM 693 C C . LEU A 1 87 ? -27.597 24.132 23.359 1.00 48.16 87 LEU A C 1
ATOM 695 O O . LEU A 1 87 ? -26.790 23.206 23.383 1.00 48.16 87 LEU A O 1
ATOM 699 N N . LYS A 1 88 ? -27.307 25.312 23.928 1.00 38.56 88 LYS A N 1
ATOM 700 C CA . LYS A 1 88 ? -26.208 25.442 24.901 1.00 38.56 88 LYS A CA 1
ATOM 701 C C . LYS A 1 88 ? -26.552 24.553 26.104 1.00 38.56 88 LYS A C 1
ATOM 703 O O . LYS A 1 88 ? -27.549 24.851 26.768 1.00 38.56 88 LYS A O 1
ATOM 708 N N . PRO A 1 89 ? -25.748 23.536 26.467 1.00 45.69 89 PRO A N 1
ATOM 709 C CA . PRO A 1 89 ? -25.855 22.975 27.799 1.00 45.69 89 PRO A CA 1
ATOM 710 C C . PRO A 1 89 ? -25.422 24.082 28.760 1.00 45.69 89 PRO A C 1
ATOM 712 O O . PRO A 1 89 ? -24.292 24.570 28.698 1.00 45.69 89 PRO A O 1
ATOM 715 N N . LYS A 1 90 ? -26.341 24.535 29.617 1.00 45.34 90 LYS A N 1
ATOM 716 C CA . LYS A 1 90 ? -25.989 25.371 30.764 1.00 45.34 90 LYS A CA 1
ATOM 717 C C . LYS A 1 90 ? -25.120 24.506 31.665 1.00 45.34 90 LYS A C 1
ATOM 719 O O . LYS A 1 90 ? -25.624 23.643 32.374 1.00 45.34 90 LYS A O 1
ATOM 724 N N . PHE A 1 91 ? -23.814 24.706 31.586 1.00 50.19 91 PHE A N 1
ATOM 725 C CA . PHE A 1 91 ? -22.879 24.144 32.539 1.00 50.19 91 PHE A CA 1
ATOM 726 C C . PHE A 1 91 ? -23.175 24.785 33.899 1.00 50.19 91 PHE A C 1
ATOM 728 O O . PHE A 1 91 ? -22.779 25.916 34.169 1.00 50.19 91 PHE A O 1
ATOM 735 N N . GLN A 1 92 ? -23.972 24.101 34.720 1.00 57.72 92 GLN A N 1
ATOM 736 C CA . GLN A 1 92 ? -24.047 24.399 36.140 1.00 57.72 92 GLN A CA 1
ATOM 737 C C . GLN A 1 92 ? -22.831 23.751 36.779 1.00 57.72 92 GLN A C 1
ATOM 739 O O . GLN A 1 92 ? -22.792 22.535 36.973 1.00 57.72 92 GLN A O 1
ATOM 744 N N . GLU A 1 93 ? -21.841 24.584 37.059 1.00 55.22 93 GLU A N 1
ATOM 745 C CA . GLU A 1 93 ? -20.598 24.256 37.738 1.00 55.22 93 GLU A CA 1
ATOM 746 C C . GLU A 1 93 ? -20.905 23.810 39.180 1.00 55.22 93 GLU A C 1
ATOM 748 O O . GLU A 1 93 ? -20.809 24.565 40.142 1.00 55.22 93 GLU A O 1
ATOM 753 N N . HIS A 1 94 ? -21.363 22.569 39.335 1.00 54.12 94 HIS A N 1
ATOM 754 C CA . HIS A 1 94 ? -21.426 21.922 40.634 1.00 54.12 94 HIS A CA 1
ATOM 755 C C . HIS A 1 94 ? -20.016 21.426 40.922 1.00 54.12 94 HIS A C 1
ATOM 757 O O . HIS A 1 94 ? -19.545 20.470 40.306 1.00 54.12 94 HIS A O 1
ATOM 763 N N . ILE A 1 95 ? -19.328 22.111 41.833 1.00 55.03 95 ILE A N 1
ATOM 764 C CA . ILE A 1 95 ? -18.043 21.669 42.369 1.00 55.03 95 ILE A CA 1
ATOM 765 C C . ILE A 1 95 ? -18.298 20.346 43.098 1.00 55.03 95 ILE A C 1
ATOM 767 O O . ILE A 1 95 ? -18.716 20.321 44.255 1.00 55.03 95 ILE A O 1
ATOM 771 N N . ILE A 1 96 ? -18.088 19.228 42.403 1.00 58.25 96 ILE A N 1
ATOM 772 C CA . ILE A 1 96 ? -18.077 17.906 43.020 1.00 58.25 96 ILE A CA 1
ATOM 773 C C . ILE A 1 96 ? -16.835 17.885 43.910 1.00 58.25 96 ILE A C 1
ATOM 775 O O . ILE A 1 96 ? -15.709 17.871 43.411 1.00 58.25 96 ILE A O 1
ATOM 779 N N . GLN A 1 97 ? -17.025 17.925 45.231 1.00 59.44 97 GLN A N 1
ATOM 780 C CA . GLN A 1 97 ? -15.936 17.643 46.160 1.00 59.44 97 GLN A CA 1
ATOM 781 C C . GLN A 1 97 ? -15.354 16.274 45.810 1.00 59.44 97 GLN A C 1
ATOM 783 O O . GLN A 1 97 ? -16.074 15.275 45.766 1.00 59.44 97 GLN A O 1
ATOM 788 N N . ALA A 1 98 ? -14.049 16.248 45.540 1.00 52.31 98 ALA A N 1
ATOM 789 C CA . ALA A 1 98 ? -13.332 15.020 45.253 1.00 52.31 98 ALA A CA 1
ATOM 790 C C . ALA A 1 98 ? -13.571 14.016 46.398 1.00 52.31 98 ALA A C 1
ATOM 792 O O . ALA A 1 98 ? -13.328 14.358 47.562 1.00 52.31 98 ALA A O 1
ATOM 793 N N . PRO A 1 99 ? -14.052 12.793 46.113 1.00 56.31 99 PRO A N 1
ATOM 794 C CA . PRO A 1 99 ? -14.143 11.766 47.136 1.00 56.31 99 PRO A CA 1
ATOM 795 C C . PRO A 1 99 ? -12.738 11.485 47.680 1.00 56.31 99 PRO A C 1
ATOM 797 O O . PRO A 1 99 ? -11.759 11.458 46.930 1.00 56.31 99 PRO A O 1
ATOM 800 N N . LYS A 1 100 ? -12.639 11.311 49.003 1.00 54.12 100 LYS A N 1
ATOM 801 C CA . LYS A 1 100 ? -11.387 10.948 49.685 1.00 54.12 100 LYS A CA 1
ATOM 802 C C . LYS A 1 100 ? -10.754 9.734 48.986 1.00 54.12 100 LYS A C 1
ATOM 804 O O . LYS A 1 100 ? -11.497 8.853 48.549 1.00 54.12 100 LYS A O 1
ATOM 809 N N . PRO A 1 101 ? -9.414 9.679 48.871 1.00 51.66 101 PRO A N 1
ATOM 810 C CA . PRO A 1 101 ? -8.747 8.645 48.097 1.00 51.66 101 PRO A CA 1
ATOM 811 C C . PRO A 1 101 ? -9.075 7.285 48.705 1.00 51.66 101 PRO A C 1
ATOM 813 O O . PRO A 1 101 ? -8.713 6.999 49.844 1.00 51.66 101 PRO A O 1
ATOM 816 N N . VAL A 1 102 ? -9.797 6.463 47.948 1.00 58.06 102 VAL A N 1
ATOM 817 C CA . VAL A 1 102 ? -9.995 5.060 48.298 1.00 58.06 102 VAL A CA 1
ATOM 818 C C . VAL A 1 102 ? -8.697 4.342 47.951 1.00 58.06 102 VAL A C 1
ATOM 820 O O . VAL A 1 102 ? -8.191 4.445 46.832 1.00 58.06 102 VAL A O 1
ATOM 823 N N . GLU A 1 103 ? -8.121 3.689 48.952 1.00 61.09 103 GLU A N 1
ATOM 824 C CA . GLU A 1 103 ? -6.821 3.045 48.870 1.00 61.09 103 GLU A CA 1
ATOM 825 C C . GLU A 1 103 ? -6.758 1.923 47.819 1.00 61.09 103 GLU A C 1
ATOM 827 O O . GLU A 1 103 ? -7.729 1.219 47.544 1.00 61.09 103 GLU A O 1
ATOM 832 N N . ALA A 1 104 ? -5.539 1.738 47.302 1.00 55.09 104 ALA A N 1
ATOM 833 C CA . ALA A 1 104 ? -5.043 0.594 46.539 1.00 55.09 104 ALA A CA 1
ATOM 834 C C . ALA A 1 104 ? -5.615 0.382 45.121 1.00 55.09 104 ALA A C 1
ATOM 836 O O . ALA A 1 1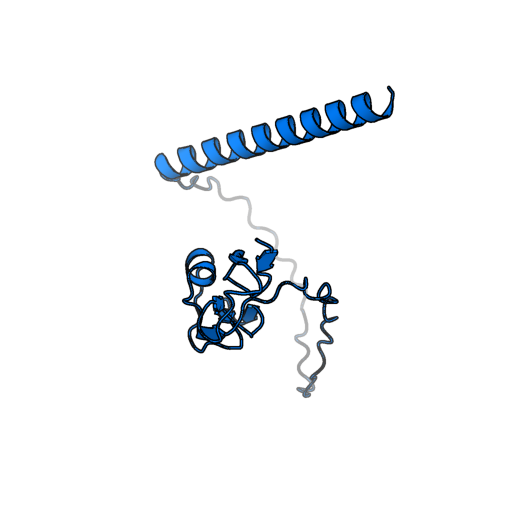04 ? -6.361 -0.556 44.836 1.00 55.09 104 ALA A O 1
ATOM 837 N N . ILE A 1 105 ? -5.080 1.151 44.165 1.00 58.66 105 ILE A N 1
ATOM 838 C CA . ILE A 1 105 ? -4.977 0.706 42.769 1.00 58.66 105 ILE A CA 1
ATOM 839 C C . ILE A 1 105 ? -4.144 -0.585 42.763 1.00 58.66 105 ILE A C 1
ATOM 841 O O . ILE A 1 105 ? -2.921 -0.550 42.934 1.00 58.66 105 ILE A O 1
ATOM 845 N N . LYS A 1 106 ? -4.790 -1.741 42.571 1.00 61.03 106 LYS A N 1
ATOM 846 C CA . LYS A 1 106 ? -4.081 -2.991 42.273 1.00 61.03 106 LYS A CA 1
ATOM 847 C C . LYS A 1 106 ? -3.313 -2.780 40.971 1.00 61.03 106 LYS A C 1
ATOM 849 O O . LYS A 1 106 ? -3.910 -2.612 39.910 1.00 61.03 106 LYS A O 1
ATOM 854 N N . ARG A 1 107 ? -1.980 -2.757 41.062 1.00 58.50 107 ARG A N 1
ATOM 855 C CA . ARG A 1 107 ? -1.093 -2.725 39.895 1.00 58.50 107 ARG A CA 1
ATOM 856 C C . ARG A 1 107 ? -1.465 -3.904 38.998 1.00 58.50 107 ARG A C 1
ATOM 858 O O . ARG A 1 107 ? -1.442 -5.045 39.454 1.00 58.50 107 ARG A O 1
ATOM 865 N N . ILE A 1 108 ? -1.829 -3.626 37.749 1.00 57.25 108 ILE A N 1
ATOM 866 C CA . ILE A 1 108 ? -2.045 -4.667 36.743 1.00 57.25 108 ILE A CA 1
ATOM 867 C C . ILE A 1 108 ? -0.720 -5.421 36.614 1.00 57.25 108 ILE A C 1
ATOM 869 O O . ILE A 1 108 ? 0.310 -4.824 36.293 1.00 57.25 108 ILE A O 1
ATOM 873 N N . ASN A 1 109 ? -0.736 -6.713 36.934 1.00 59.47 109 ASN A N 1
ATOM 874 C CA . ASN A 1 109 ? 0.421 -7.585 36.793 1.00 59.47 109 ASN A CA 1
ATOM 875 C C . ASN A 1 109 ? 0.576 -7.873 35.294 1.00 59.47 109 ASN A C 1
ATOM 877 O O . ASN A 1 109 ? -0.063 -8.773 34.754 1.00 59.47 109 ASN A O 1
ATOM 881 N N . LEU A 1 110 ? 1.320 -7.008 34.600 1.00 62.66 110 LEU A N 1
ATOM 882 C CA . LEU A 1 110 ? 1.642 -7.185 33.187 1.00 62.66 110 LEU A CA 1
ATOM 883 C C . LEU A 1 110 ? 2.492 -8.449 33.031 1.00 62.66 110 LEU A C 1
ATOM 885 O O . LEU A 1 110 ? 3.433 -8.661 33.794 1.00 62.66 110 LEU A O 1
ATOM 889 N N . ASP A 1 111 ? 2.135 -9.266 32.041 1.00 69.62 111 ASP A N 1
ATOM 890 C CA . ASP A 1 111 ? 2.773 -10.544 31.728 1.00 69.62 111 ASP A CA 1
ATOM 891 C C . ASP A 1 111 ? 4.321 -10.424 31.736 1.00 69.62 111 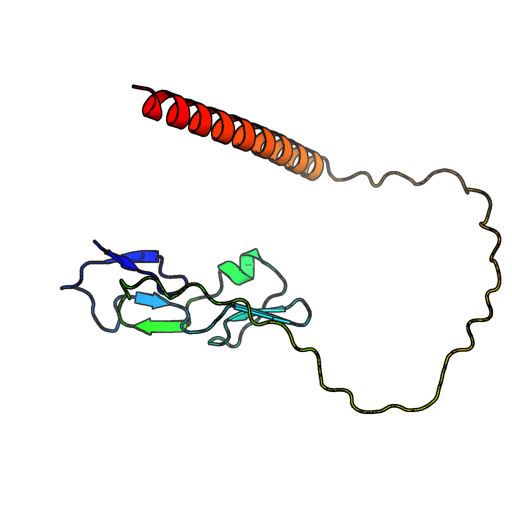ASP A C 1
ATOM 893 O O . ASP A 1 111 ? 4.861 -9.472 31.149 1.00 69.62 111 ASP A O 1
ATOM 897 N N . PRO A 1 112 ? 5.056 -11.360 32.374 1.00 67.56 112 PRO A N 1
ATOM 898 C CA . PRO A 1 112 ? 6.522 -11.403 32.379 1.00 67.56 112 PRO A CA 1
ATOM 899 C C . PRO A 1 112 ? 7.176 -11.205 31.002 1.00 67.56 112 PRO A C 1
ATOM 901 O O . PRO A 1 112 ? 8.224 -10.556 30.904 1.00 67.56 112 PRO A O 1
ATOM 904 N N . TYR A 1 113 ? 6.553 -11.700 29.929 1.00 62.31 113 TYR A N 1
ATOM 905 C CA . TYR A 1 113 ? 7.035 -11.536 28.558 1.00 62.31 113 TYR A CA 1
ATOM 906 C C . TYR A 1 113 ? 6.908 -10.093 28.062 1.00 62.31 113 TYR A C 1
ATOM 908 O O . TYR A 1 113 ? 7.814 -9.580 27.401 1.00 62.31 113 TYR A O 1
ATOM 916 N N . LEU A 1 114 ? 5.833 -9.399 28.437 1.00 67.50 114 LEU A N 1
ATOM 917 C CA . LEU A 1 114 ? 5.610 -8.007 28.055 1.00 67.50 114 LEU A CA 1
ATOM 918 C C . LEU A 1 114 ? 6.565 -7.064 28.802 1.00 67.50 114 LEU A C 1
ATOM 920 O O . LEU A 1 114 ? 7.095 -6.119 28.217 1.00 67.50 114 LEU A O 1
ATOM 924 N N . ILE A 1 115 ? 6.875 -7.368 30.068 1.00 67.81 115 ILE A N 1
ATOM 925 C CA . ILE A 1 115 ? 7.907 -6.659 30.842 1.00 67.81 115 ILE A CA 1
ATOM 926 C C . ILE A 1 115 ? 9.287 -6.835 30.193 1.00 67.81 115 ILE A C 1
ATOM 928 O O . ILE A 1 115 ? 10.049 -5.868 30.093 1.00 67.81 115 ILE A O 1
ATOM 932 N N . SER A 1 116 ? 9.613 -8.050 29.741 1.00 60.91 116 SER A N 1
ATOM 933 C CA . SER A 1 116 ? 10.863 -8.334 29.029 1.00 60.91 116 SER A CA 1
ATOM 934 C C . SER A 1 116 ? 10.956 -7.540 27.722 1.00 60.91 116 SER A C 1
ATOM 936 O O . SER A 1 116 ? 11.941 -6.838 27.492 1.00 60.91 116 SER A O 1
ATOM 938 N N . TYR A 1 117 ? 9.889 -7.539 26.920 1.00 60.75 117 TYR A N 1
ATOM 939 C CA . TYR A 1 117 ? 9.822 -6.807 25.654 1.00 60.75 117 TYR A CA 1
ATOM 940 C C . TYR A 1 117 ? 9.997 -5.288 25.832 1.00 60.75 117 TYR A C 1
ATOM 942 O O . TYR A 1 117 ? 10.802 -4.665 25.138 1.00 60.75 117 TYR A O 1
ATOM 950 N N . ILE A 1 118 ? 9.325 -4.685 26.822 1.00 68.31 118 ILE A N 1
ATOM 951 C CA . ILE A 1 118 ? 9.455 -3.249 27.125 1.00 68.31 118 ILE A CA 1
ATOM 952 C C . ILE A 1 118 ? 10.886 -2.906 27.578 1.00 68.31 118 ILE A C 1
ATOM 954 O O . ILE A 1 118 ? 11.438 -1.879 27.173 1.00 68.31 118 ILE A O 1
ATOM 958 N N . LYS A 1 119 ? 11.525 -3.770 28.379 1.00 66.50 119 LYS A N 1
ATOM 959 C CA . LYS A 1 119 ? 12.919 -3.581 28.824 1.00 66.50 119 LYS A CA 1
ATOM 960 C C . LYS A 1 119 ? 13.917 -3.702 27.671 1.00 66.50 119 LYS A C 1
ATOM 962 O O . LYS A 1 119 ? 14.841 -2.889 27.595 1.00 66.50 119 LYS A O 1
ATOM 967 N N . ILE A 1 120 ? 13.724 -4.669 26.774 1.00 64.69 120 ILE A N 1
ATOM 968 C CA . ILE A 1 120 ? 14.565 -4.865 25.584 1.00 64.69 120 ILE A CA 1
ATOM 969 C C . ILE A 1 120 ? 14.455 -3.645 24.664 1.00 64.69 120 ILE A C 1
ATOM 971 O O . ILE A 1 120 ? 15.476 -3.047 24.328 1.00 64.69 120 ILE A O 1
ATOM 975 N N . ASN A 1 121 ? 13.237 -3.184 24.369 1.00 58.78 121 ASN A N 1
ATOM 976 C CA . ASN A 1 121 ? 13.020 -1.984 23.560 1.00 58.78 121 ASN A CA 1
ATOM 977 C C . ASN A 1 121 ? 13.631 -0.733 24.208 1.00 58.78 121 ASN A C 1
ATOM 979 O O . ASN A 1 121 ? 14.269 0.066 23.526 1.00 58.78 121 ASN A O 1
ATOM 983 N N . SER A 1 122 ? 13.521 -0.586 25.534 1.00 66.31 122 SER A N 1
ATOM 984 C CA . SER A 1 122 ? 14.157 0.519 26.266 1.00 66.31 122 SER A CA 1
ATOM 985 C C . SER A 1 122 ? 15.688 0.497 26.150 1.00 66.31 122 SER A C 1
ATOM 987 O O . SER A 1 122 ? 16.307 1.552 25.992 1.00 66.31 122 SER A O 1
ATOM 989 N N . LYS A 1 123 ? 16.314 -0.688 26.183 1.00 70.06 123 LYS A N 1
ATOM 990 C CA . LYS A 1 123 ? 17.764 -0.843 25.990 1.00 70.06 123 LYS A CA 1
ATOM 991 C C . LYS A 1 123 ? 18.175 -0.510 24.552 1.00 70.06 123 LYS A C 1
ATOM 993 O O . LYS A 1 123 ? 19.105 0.271 24.368 1.00 70.06 123 LYS A O 1
ATOM 998 N N . CYS A 1 124 ? 17.438 -1.005 23.555 1.00 57.47 124 CYS A N 1
ATOM 999 C CA . CYS A 1 124 ? 17.690 -0.714 22.142 1.00 57.47 124 CYS A CA 1
ATOM 1000 C C . CYS A 1 124 ? 17.556 0.783 21.819 1.00 57.47 124 CYS A C 1
ATOM 1002 O O . CYS A 1 124 ? 18.397 1.329 21.112 1.00 57.47 124 CYS A O 1
ATOM 1004 N N . ILE A 1 125 ? 16.565 1.480 22.388 1.00 66.06 125 ILE A N 1
ATOM 1005 C CA . ILE A 1 125 ? 16.398 2.935 22.206 1.00 66.06 125 ILE A CA 1
ATOM 1006 C C . ILE A 1 125 ? 17.602 3.705 22.767 1.00 66.06 125 ILE A C 1
ATOM 1008 O O . ILE A 1 125 ? 18.106 4.629 22.125 1.00 66.06 125 ILE A O 1
ATOM 1012 N N . LYS A 1 126 ? 18.103 3.316 23.946 1.00 66.31 126 LYS A N 1
ATOM 1013 C CA . LYS A 1 126 ? 19.300 3.936 24.538 1.00 66.31 126 LYS A CA 1
ATOM 1014 C C . LYS A 1 126 ? 20.541 3.689 23.678 1.00 66.31 126 LYS A C 1
ATOM 1016 O O . LYS A 1 126 ? 21.316 4.614 23.455 1.00 66.31 126 LYS A O 1
ATOM 1021 N N . GLU A 1 127 ? 20.702 2.475 23.162 1.00 67.00 127 GLU A N 1
ATOM 1022 C CA . GLU A 1 127 ? 21.849 2.083 22.337 1.00 67.00 127 GLU A CA 1
ATOM 1023 C C . GLU A 1 127 ? 21.864 2.787 20.969 1.00 67.00 127 GLU A C 1
ATOM 1025 O O . GLU A 1 127 ? 22.914 3.247 20.517 1.00 67.00 127 GLU A O 1
ATOM 1030 N N . LEU A 1 128 ? 20.693 2.982 20.354 1.00 66.38 128 LEU A N 1
ATOM 1031 C CA . LEU A 1 128 ? 20.543 3.770 19.127 1.00 66.38 128 LEU A CA 1
ATOM 1032 C C . LEU A 1 128 ? 20.918 5.243 19.342 1.00 66.38 128 LEU A C 1
ATOM 1034 O O . LEU A 1 128 ? 21.614 5.826 18.511 1.00 66.38 128 LEU A O 1
ATOM 1038 N N . ASN A 1 129 ? 20.530 5.831 20.478 1.00 68.88 129 ASN A N 1
ATOM 1039 C CA . ASN A 1 129 ? 20.871 7.218 20.799 1.00 68.88 129 ASN A CA 1
ATOM 1040 C C . ASN A 1 129 ? 22.379 7.407 21.059 1.00 68.88 129 ASN A C 1
ATOM 1042 O O . ASN A 1 129 ? 22.949 8.439 20.709 1.00 68.88 129 ASN A O 1
ATOM 1046 N N . VAL A 1 130 ? 23.050 6.405 21.640 1.00 75.56 130 VAL A N 1
ATOM 1047 C CA . VAL A 1 130 ? 24.514 6.412 21.821 1.00 75.56 130 VAL A CA 1
ATOM 1048 C C . VAL A 1 130 ? 25.231 6.291 20.475 1.00 75.56 130 VAL A C 1
ATOM 1050 O O . VAL A 1 130 ? 26.136 7.078 20.200 1.00 75.56 130 VAL A O 1
ATOM 1053 N N . ARG A 1 131 ? 24.797 5.378 19.595 1.00 76.31 131 ARG A N 1
ATOM 1054 C CA . ARG A 1 131 ? 25.370 5.239 18.244 1.00 76.31 131 ARG A CA 1
ATOM 1055 C C . ARG A 1 131 ? 25.209 6.509 17.410 1.00 76.31 131 ARG A C 1
ATOM 1057 O O . ARG A 1 131 ? 26.172 6.935 16.781 1.00 76.31 131 ARG A O 1
ATOM 1064 N N . ALA A 1 132 ? 24.040 7.149 17.455 1.00 79.06 132 ALA A N 1
ATOM 1065 C CA . ALA A 1 132 ? 23.799 8.412 16.756 1.00 79.06 132 ALA A CA 1
ATOM 1066 C C . ALA A 1 132 ? 24.742 9.534 17.232 1.00 79.06 132 ALA A C 1
ATOM 1068 O O . ALA A 1 132 ? 25.269 10.284 16.413 1.00 79.06 132 ALA A O 1
ATOM 1069 N N . LYS A 1 133 ? 25.017 9.614 18.543 1.00 82.94 133 LYS A N 1
ATOM 1070 C CA . LYS A 1 133 ? 25.984 10.575 19.102 1.00 82.94 133 LYS A CA 1
ATOM 1071 C C . LYS A 1 133 ? 27.421 10.300 18.655 1.00 82.94 133 LYS A C 1
ATOM 1073 O O . LYS A 1 133 ? 28.127 11.244 18.325 1.00 82.94 133 LYS A O 1
ATOM 1078 N N . ILE A 1 134 ? 27.843 9.034 18.612 1.00 79.25 134 ILE A N 1
ATOM 1079 C CA . ILE A 1 134 ? 29.195 8.655 18.164 1.00 79.25 134 ILE A CA 1
ATOM 1080 C C . ILE A 1 134 ? 29.388 8.977 16.679 1.00 79.25 134 ILE A C 1
ATOM 1082 O O . ILE A 1 134 ? 30.405 9.556 16.314 1.00 79.25 134 ILE A O 1
ATOM 1086 N N . ILE A 1 135 ? 28.404 8.662 15.831 1.00 80.81 135 ILE A N 1
ATOM 1087 C CA . ILE A 1 135 ? 28.453 8.982 14.395 1.00 80.81 135 ILE A CA 1
ATOM 1088 C C . ILE A 1 135 ? 28.576 10.494 14.188 1.00 80.81 135 ILE A C 1
ATOM 1090 O O . ILE A 1 135 ? 29.429 10.936 13.425 1.00 80.81 135 ILE A O 1
ATOM 1094 N N . LYS A 1 136 ? 27.794 11.287 14.930 1.00 79.62 136 LYS A N 1
ATOM 1095 C CA . LYS A 1 136 ? 27.847 12.750 14.856 1.00 79.62 136 LYS A CA 1
ATOM 1096 C C . LYS A 1 136 ? 29.219 13.307 15.259 1.00 79.62 136 LYS A C 1
ATOM 1098 O O . LYS A 1 136 ? 29.749 14.175 14.578 1.00 79.62 136 LYS A O 1
ATOM 1103 N N . LEU A 1 137 ? 29.818 12.762 16.317 1.00 75.38 137 LEU A N 1
ATOM 1104 C CA . LEU A 1 137 ? 31.127 13.195 16.811 1.00 75.38 137 LEU A CA 1
ATOM 1105 C C . LEU A 1 137 ? 32.271 12.793 15.860 1.00 75.38 137 LEU A C 1
ATOM 1107 O O . LEU A 1 137 ? 33.227 13.541 15.674 1.00 75.38 137 LEU A O 1
ATOM 1111 N N . LEU A 1 138 ? 32.157 11.636 15.198 1.00 75.81 138 LEU A N 1
ATOM 1112 C CA . LEU A 1 138 ? 33.086 11.212 14.144 1.00 75.81 138 LEU A CA 1
ATOM 1113 C C . LEU A 1 138 ? 32.957 12.071 12.875 1.00 75.81 138 LEU A C 1
ATOM 1115 O O . LEU A 1 138 ? 33.970 12.391 12.254 1.00 75.81 138 LEU A O 1
ATOM 1119 N N . GLU A 1 139 ? 31.740 12.474 12.499 1.00 80.00 139 GLU A N 1
ATOM 1120 C CA . GLU A 1 139 ? 31.509 13.412 11.392 1.00 80.00 139 GLU A CA 1
ATOM 1121 C C . GLU A 1 139 ? 32.039 14.818 11.692 1.00 80.00 139 GLU A C 1
ATOM 1123 O O . GLU A 1 139 ? 32.577 15.467 10.797 1.00 80.00 139 GLU A O 1
ATOM 1128 N N . GLU A 1 140 ? 31.911 15.286 12.935 1.00 77.31 140 GLU A N 1
ATOM 1129 C CA . GLU A 1 140 ? 32.458 16.569 13.385 1.00 77.31 140 GLU A CA 1
ATOM 1130 C C . GLU A 1 140 ? 33.994 16.557 13.345 1.00 77.31 140 GLU A C 1
ATOM 1132 O O . GLU A 1 140 ? 34.585 17.453 12.749 1.00 77.31 140 GLU A O 1
ATOM 1137 N N . ASN A 1 141 ? 34.649 15.500 13.840 1.00 66.62 141 ASN A N 1
ATOM 1138 C CA . ASN A 1 141 ? 36.112 15.372 13.778 1.00 66.62 141 ASN A CA 1
ATOM 1139 C C . ASN A 1 141 ? 36.656 15.281 12.342 1.00 66.62 141 ASN A C 1
ATOM 1141 O O . ASN A 1 141 ? 37.738 15.787 12.058 1.00 66.62 141 ASN A O 1
ATOM 1145 N N . ARG A 1 142 ? 35.906 14.677 11.411 1.00 72.44 142 ARG A N 1
ATOM 1146 C CA . ARG A 1 142 ? 36.301 14.570 9.995 1.00 72.44 142 ARG A CA 1
ATOM 1147 C C . ARG A 1 142 ? 36.201 15.897 9.231 1.00 72.44 142 ARG A C 1
ATOM 1149 O O . ARG A 1 142 ? 36.814 16.019 8.181 1.00 72.44 142 ARG A O 1
ATOM 1156 N N . LYS A 1 143 ? 35.436 16.873 9.731 1.00 64.31 143 LYS A N 1
ATOM 1157 C CA . LYS A 1 143 ? 35.314 18.219 9.137 1.00 64.31 143 LYS A CA 1
ATOM 1158 C C . LYS A 1 143 ? 36.400 19.195 9.607 1.00 64.31 143 LYS A C 1
ATOM 1160 O O . LYS A 1 143 ? 36.456 20.306 9.09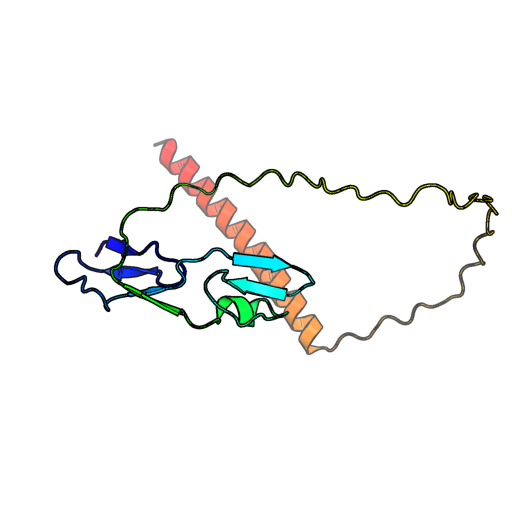3 1.00 64.31 143 LYS A O 1
ATOM 1165 N N . ILE A 1 144 ? 37.204 18.804 10.600 1.00 60.88 144 ILE A N 1
ATOM 1166 C CA . ILE A 1 144 ? 38.230 19.646 11.242 1.00 60.88 144 ILE A CA 1
ATOM 1167 C C . ILE A 1 144 ? 39.656 19.272 10.761 1.00 60.88 144 ILE A C 1
ATOM 1169 O O . ILE A 1 144 ? 40.612 19.970 11.088 1.00 60.88 144 ILE A O 1
ATOM 1173 N N . SER A 1 145 ? 39.804 18.210 9.955 1.00 51.34 145 SER A N 1
ATOM 1174 C CA . SER A 1 145 ? 41.039 17.842 9.235 1.00 51.34 145 SER A CA 1
ATOM 1175 C C . SER A 1 145 ? 40.960 18.228 7.765 1.00 51.34 145 SER A C 1
ATOM 1177 O O . SER A 1 145 ? 42.056 18.345 7.174 1.00 51.34 145 SER A O 1
#